Protein AF-A0A2E1WZ55-F1 (afdb_monomer)

Radius of gyration: 25.54 Å; Cα contacts (8 Å, |Δi|>4): 99; chains: 1; bounding box: 58×78×46 Å

Secondary structure (DSSP, 8-state):
-HHHHHHHHHHHHHHHHHHHHHT-----TT-SSSSS--SHHHHHHHHHHHHHT---GGG-SS-SS--SHHHHHHHHHHHH-TT---SS-------S-TT-----S------EEETTEEE---TTTHHHHHHHHHHTT-

Solvent-accessible surface area (backbone atoms only — not comparable to full-atom values): 8901 Å² total; per-residue (Å²): 112,71,68,58,56,53,51,52,52,50,51,51,50,50,52,54,53,48,51,56,67,74,60,64,68,80,81,46,80,39,26,62,79,73,79,83,59,66,50,73,66,26,52,56,49,47,54,49,26,56,76,68,74,53,89,54,84,30,47,39,65,81,69,79,87,64,69,45,72,67,25,52,53,51,48,51,47,55,56,74,54,74,85,70,79,68,98,63,75,88,75,78,78,94,73,90,71,99,84,77,88,68,84,75,93,62,75,52,90,47,88,44,87,51,101,90,45,78,50,85,44,33,84,84,48,46,67,62,52,55,53,51,59,58,61,76,73,111

Foldseek 3Di:
DVVVVVVVVVVVVVVVVVCVVVVPDVLAQQPQVSPNDREVVSLVVLVVCQVVVHDDPSQPNVPPPDSDVVSSVVSVCCHVVVDDPDPDDFDDDPDDDPDDDTDDPFFDADQDDDPVGTDTDGPVCVVVVVVVSVVVPD

Mean predicted aligned error: 18.12 Å

Sequence (138 aa):
MFLYFKMKKYLFIIILLMANIFGQQNRAIGDINDDGEVNVIDVVLLVSNILDDTVNENADINQDDFINVLDVVLLVDMILNQENIPEIGLFVSQQYEEDELTFFYDIEYSQRPNPYGVQYSSSRTQQEEMLQDTIFLH

pLDDT: mean 70.85, std 21.15, range [33.59, 97.75]

Structure (mmCIF, N/CA/C/O backbone):
data_AF-A0A2E1WZ55-F1
#
_entry.id   AF-A0A2E1WZ55-F1
#
loop_
_atom_site.group_PDB
_atom_site.id
_atom_site.type_symbol
_atom_site.label_atom_id
_atom_site.label_alt_id
_atom_site.label_comp_id
_atom_site.label_asym_id
_atom_site.label_entity_id
_atom_site.label_seq_id
_atom_site.pdbx_PDB_ins_code
_atom_site.Cartn_x
_atom_site.Cartn_y
_atom_site.Cartn_z
_atom_site.occupancy
_atom_site.B_iso_or_equiv
_atom_site.auth_seq_id
_atom_site.auth_comp_id
_atom_site.auth_asym_id
_atom_site.auth_atom_id
_atom_site.pdbx_PDB_model_num
ATOM 1 N N . MET A 1 1 ? 30.123 40.903 12.463 1.00 72.19 1 MET A N 1
ATOM 2 C CA . MET A 1 1 ? 30.052 40.073 11.237 1.00 72.19 1 MET A CA 1
ATOM 3 C C . MET A 1 1 ? 30.172 38.575 11.532 1.00 72.19 1 MET A C 1
ATOM 5 O O . MET A 1 1 ? 29.240 37.848 11.229 1.00 72.19 1 MET A O 1
ATOM 9 N N . PHE A 1 2 ? 31.241 38.104 12.185 1.00 75.12 2 PHE A N 1
ATOM 10 C CA . PHE A 1 2 ? 31.477 36.672 12.459 1.00 75.12 2 PHE A CA 1
ATOM 11 C C . PHE A 1 2 ? 30.369 35.973 13.283 1.00 75.12 2 PHE A C 1
ATOM 13 O O . PHE A 1 2 ? 29.922 34.882 12.935 1.00 75.12 2 PHE A O 1
ATOM 20 N N . LEU A 1 3 ? 29.857 36.631 14.330 1.00 72.69 3 LEU A N 1
ATOM 21 C CA . LEU A 1 3 ? 28.787 36.090 15.183 1.00 72.69 3 LEU A CA 1
ATOM 22 C C . LEU A 1 3 ? 27.457 35.896 14.426 1.00 72.69 3 LEU A C 1
ATOM 24 O O . LEU A 1 3 ? 26.763 34.905 14.629 1.00 72.69 3 LEU A O 1
ATOM 28 N N . TYR A 1 4 ? 27.145 36.805 13.498 1.00 79.81 4 TYR A N 1
ATOM 29 C CA . TYR A 1 4 ? 25.937 36.755 12.669 1.00 79.81 4 TYR A CA 1
ATOM 30 C C . TYR A 1 4 ? 25.936 35.544 11.725 1.00 79.81 4 TYR A C 1
ATOM 32 O O . TYR A 1 4 ? 24.930 34.847 11.611 1.00 79.81 4 TYR A O 1
ATOM 40 N N . PHE A 1 5 ? 27.081 35.235 11.108 1.00 82.06 5 PHE A N 1
ATOM 41 C CA . PHE A 1 5 ? 27.233 34.029 10.288 1.00 82.06 5 PHE A CA 1
ATOM 42 C C . PHE A 1 5 ? 27.076 32.749 11.111 1.00 82.06 5 PHE A C 1
ATOM 44 O O . PHE A 1 5 ? 26.422 31.806 10.667 1.00 82.06 5 PHE A O 1
ATOM 51 N N . LYS A 1 6 ? 27.618 32.731 12.335 1.00 81.56 6 LYS A N 1
ATOM 52 C CA . LYS A 1 6 ? 27.489 31.590 13.246 1.00 81.56 6 LYS A CA 1
ATOM 53 C C . LYS A 1 6 ? 26.024 31.356 13.643 1.00 81.56 6 LYS A C 1
ATOM 55 O O . LYS A 1 6 ? 25.551 30.228 13.563 1.00 81.56 6 LYS A O 1
ATOM 60 N N . MET A 1 7 ? 25.288 32.416 13.986 1.00 83.81 7 MET A N 1
ATOM 61 C CA . MET A 1 7 ? 23.858 32.330 14.311 1.00 83.81 7 MET A CA 1
ATOM 62 C C . MET A 1 7 ? 22.994 31.900 13.122 1.00 83.81 7 MET A C 1
ATOM 64 O O . MET A 1 7 ? 22.132 31.044 13.290 1.00 83.81 7 MET A O 1
ATOM 68 N N . LYS A 1 8 ? 23.254 32.414 11.912 1.00 85.50 8 LYS A N 1
ATOM 69 C CA . LYS A 1 8 ? 22.557 31.963 10.696 1.00 85.50 8 LYS A CA 1
ATOM 70 C C . LYS A 1 8 ? 22.781 30.480 10.404 1.00 85.50 8 LYS A C 1
ATOM 72 O O . LYS A 1 8 ? 21.841 29.794 10.019 1.00 85.50 8 LYS A O 1
ATOM 77 N N . LYS A 1 9 ? 24.000 29.977 10.628 1.00 86.31 9 LYS A N 1
ATOM 78 C CA . LYS A 1 9 ? 24.315 28.550 10.487 1.00 86.31 9 LYS A CA 1
ATOM 79 C C . LYS A 1 9 ? 23.522 27.695 11.480 1.00 86.31 9 LYS A C 1
ATOM 81 O O . LYS A 1 9 ? 22.962 26.685 11.074 1.00 86.31 9 LYS A O 1
ATOM 86 N N . TYR A 1 10 ? 23.441 28.098 12.750 1.00 91.31 10 TYR A N 1
ATOM 87 C CA . TYR A 1 10 ? 22.630 27.374 13.737 1.00 91.31 10 TYR A CA 1
ATOM 88 C C . TYR A 1 10 ? 21.137 27.427 13.413 1.00 91.31 10 TYR A C 1
ATOM 90 O O . TYR A 1 10 ? 20.474 26.403 13.509 1.00 91.31 10 TYR A O 1
ATOM 98 N N . LEU A 1 11 ? 20.626 28.577 12.967 1.00 90.62 11 LEU A 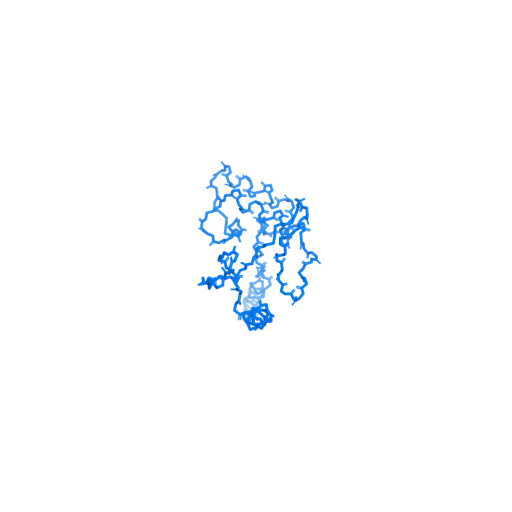N 1
ATOM 99 C CA . LEU A 1 11 ? 19.232 28.715 12.543 1.00 90.62 11 LEU A CA 1
ATOM 100 C C . LEU A 1 11 ? 18.905 27.775 11.373 1.00 90.62 11 LEU A C 1
ATOM 102 O O . LEU A 1 11 ? 17.895 27.086 11.408 1.00 90.62 11 LEU A O 1
ATOM 106 N N . PHE A 1 12 ? 19.784 27.701 10.372 1.00 91.38 12 PHE A N 1
ATOM 107 C CA . PHE A 1 12 ? 19.628 26.791 9.237 1.00 91.38 12 PHE A CA 1
ATOM 108 C C . PHE A 1 12 ? 19.643 25.315 9.664 1.00 91.38 12 PHE A C 1
ATOM 110 O O . PHE A 1 12 ? 18.805 24.538 9.217 1.00 91.38 12 PHE A O 1
ATOM 117 N N . ILE A 1 13 ? 20.549 24.938 10.575 1.00 88.62 13 ILE A N 1
ATOM 118 C CA . ILE A 1 13 ? 20.607 23.576 11.128 1.00 88.62 13 ILE A CA 1
ATOM 119 C C . ILE A 1 13 ? 19.329 23.247 11.907 1.00 88.62 13 ILE A C 1
ATOM 121 O O . ILE A 1 13 ? 18.800 22.157 11.741 1.00 88.62 13 ILE A O 1
ATOM 125 N N . ILE A 1 14 ? 18.812 24.177 12.717 1.00 89.50 14 ILE A N 1
ATOM 126 C CA . ILE A 1 14 ? 17.559 23.989 13.465 1.00 89.50 14 ILE A CA 1
ATOM 127 C C . ILE A 1 14 ? 16.376 23.823 12.508 1.00 89.50 14 ILE A C 1
ATOM 129 O O . ILE A 1 14 ? 15.570 22.927 12.718 1.00 89.50 14 ILE A O 1
ATOM 133 N N . ILE A 1 15 ? 16.288 24.626 11.442 1.00 89.06 15 ILE A N 1
ATOM 134 C CA . ILE A 1 15 ? 15.237 24.492 10.420 1.00 89.06 15 ILE A CA 1
ATOM 135 C C . ILE A 1 15 ? 15.305 23.116 9.748 1.00 89.06 15 ILE A C 1
ATOM 137 O O . ILE A 1 15 ? 14.274 22.465 9.612 1.00 89.06 15 ILE A O 1
ATOM 141 N N . LEU A 1 16 ? 16.502 22.642 9.384 1.00 84.19 16 LEU A N 1
ATOM 142 C CA . LEU A 1 16 ? 16.681 21.296 8.832 1.00 84.19 16 LEU A CA 1
ATOM 143 C C . LEU A 1 16 ? 16.278 20.204 9.831 1.00 84.19 16 LEU A C 1
ATOM 145 O O . LEU A 1 16 ? 15.610 19.251 9.449 1.00 84.19 16 LEU A O 1
ATOM 149 N N . LEU A 1 17 ? 16.649 20.342 11.105 1.00 83.44 17 LEU A N 1
ATOM 150 C CA . LEU A 1 17 ? 16.294 19.384 12.157 1.00 83.44 17 LEU A CA 1
ATOM 151 C C . LEU A 1 17 ? 14.780 19.332 12.384 1.00 83.44 17 LEU A C 1
ATOM 153 O O . LEU A 1 17 ? 14.211 18.250 12.450 1.00 83.44 17 LEU A O 1
ATOM 157 N N . MET A 1 18 ? 14.125 20.493 12.438 1.00 81.62 18 MET A N 1
ATOM 158 C CA . MET A 1 18 ? 12.670 20.593 12.545 1.00 81.62 18 MET A CA 1
ATOM 159 C C . MET A 1 18 ? 11.987 19.974 11.323 1.00 81.62 18 MET A C 1
ATOM 161 O O . MET A 1 18 ? 11.100 19.150 11.492 1.00 81.62 18 MET A O 1
ATOM 165 N N . ALA A 1 19 ? 12.431 20.292 10.103 1.00 78.31 19 ALA A N 1
ATOM 166 C CA . ALA A 1 19 ? 11.867 19.721 8.880 1.00 78.31 19 ALA A CA 1
ATOM 167 C C . ALA A 1 19 ? 11.968 18.185 8.833 1.00 78.31 19 ALA A C 1
ATOM 169 O O . ALA A 1 19 ? 11.045 17.539 8.358 1.00 78.31 19 ALA A O 1
ATOM 170 N N . ASN A 1 20 ? 13.045 17.596 9.367 1.00 73.50 20 ASN A N 1
ATOM 171 C CA . ASN A 1 20 ? 13.167 16.138 9.477 1.00 73.50 20 ASN A CA 1
ATOM 172 C C . ASN A 1 20 ? 12.199 15.543 10.513 1.00 73.50 20 ASN A C 1
ATOM 174 O O . ASN A 1 20 ? 11.643 14.479 10.274 1.00 73.50 20 ASN A O 1
ATOM 178 N N . ILE A 1 21 ? 11.975 16.224 11.642 1.00 73.94 21 ILE A N 1
ATOM 179 C CA . ILE A 1 21 ? 11.043 15.761 12.686 1.00 73.94 21 ILE A CA 1
ATOM 180 C C . ILE A 1 21 ? 9.588 15.859 12.205 1.00 73.94 21 ILE A C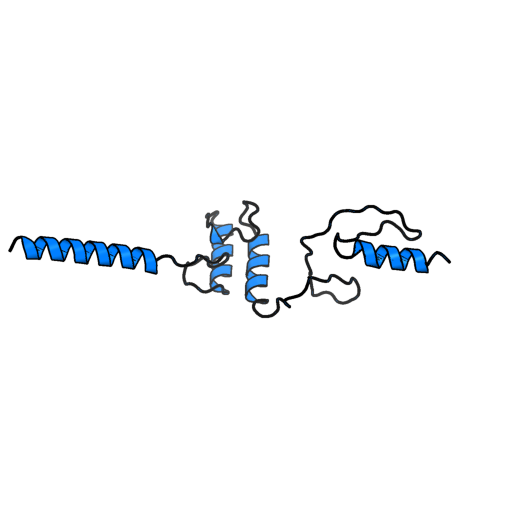 1
ATOM 182 O O . ILE A 1 21 ? 8.804 14.955 12.460 1.00 73.94 21 ILE A O 1
ATOM 186 N N . PHE A 1 22 ? 9.233 16.929 11.488 1.00 67.81 22 PHE A N 1
ATOM 187 C CA . PHE A 1 22 ? 7.891 17.105 10.918 1.00 67.81 22 PHE A CA 1
ATOM 188 C C . PHE A 1 22 ? 7.667 16.315 9.619 1.00 67.81 22 PHE A C 1
ATOM 190 O O . PHE A 1 22 ? 6.526 16.164 9.202 1.00 67.81 22 PHE A O 1
ATOM 197 N N . GLY A 1 23 ? 8.734 15.844 8.967 1.00 58.91 23 GLY A N 1
ATOM 198 C CA . GLY A 1 23 ? 8.677 15.099 7.707 1.00 58.91 23 GLY A CA 1
ATOM 199 C C . GLY A 1 23 ? 8.565 13.583 7.866 1.00 58.91 23 GLY A C 1
ATOM 200 O O . GLY A 1 23 ? 8.478 12.891 6.855 1.00 58.91 23 GLY A O 1
ATOM 201 N N . GLN A 1 24 ? 8.573 13.053 9.095 1.00 57.41 24 GLN A N 1
ATOM 202 C CA . GLN A 1 24 ? 8.200 11.658 9.324 1.00 57.41 24 GLN A CA 1
ATOM 203 C C . GLN A 1 24 ? 6.684 11.525 9.201 1.00 57.41 24 GLN A C 1
ATOM 205 O O . GLN A 1 24 ? 5.960 11.551 10.194 1.00 57.41 24 GLN A O 1
ATOM 210 N N . GLN A 1 25 ? 6.217 11.418 7.959 1.00 55.44 25 GLN A N 1
ATOM 211 C CA . GLN A 1 25 ? 4.901 10.865 7.690 1.00 55.44 25 GLN A CA 1
ATOM 212 C C . GLN A 1 25 ? 4.902 9.440 8.240 1.00 55.44 25 GLN A C 1
ATOM 214 O O . GLN A 1 25 ? 5.806 8.652 7.950 1.00 55.44 25 GLN A O 1
ATOM 219 N N . ASN A 1 26 ? 3.932 9.137 9.094 1.00 56.44 26 ASN A N 1
ATOM 220 C CA . ASN A 1 26 ? 3.654 7.767 9.490 1.00 56.44 26 ASN A CA 1
ATOM 221 C C . ASN A 1 26 ? 3.157 7.077 8.215 1.00 56.44 26 ASN A C 1
ATOM 223 O O . ASN A 1 26 ? 1.994 7.250 7.863 1.00 56.44 26 ASN A O 1
ATOM 227 N N . ARG A 1 27 ? 4.047 6.399 7.481 1.00 63.94 27 ARG A N 1
ATOM 228 C CA . ARG A 1 27 ? 3.657 5.616 6.306 1.00 63.94 27 ARG A CA 1
ATOM 229 C C . ARG A 1 27 ? 2.663 4.565 6.769 1.00 63.94 27 ARG A C 1
ATOM 231 O O . ARG A 1 27 ? 3.028 3.660 7.522 1.00 63.94 27 ARG A O 1
ATOM 238 N N . ALA A 1 28 ? 1.402 4.754 6.407 1.00 79.38 28 ALA A N 1
ATOM 239 C CA . ALA A 1 28 ? 0.368 3.783 6.690 1.00 79.38 28 ALA A CA 1
ATOM 240 C C . ALA A 1 28 ? 0.499 2.647 5.672 1.00 79.38 28 ALA A C 1
ATOM 242 O O . ALA A 1 28 ? 0.675 2.890 4.480 1.00 79.38 28 ALA A O 1
ATOM 243 N N . ILE A 1 29 ? 0.420 1.401 6.139 1.00 86.44 29 ILE A N 1
ATOM 244 C CA . ILE A 1 29 ? 0.270 0.253 5.238 1.00 86.44 29 ILE A CA 1
ATOM 245 C C . ILE A 1 29 ? -0.972 0.511 4.373 1.00 86.44 29 ILE A C 1
ATOM 247 O O . ILE A 1 29 ? -2.023 0.870 4.906 1.00 86.44 29 ILE A O 1
ATOM 251 N N . GLY A 1 30 ? -0.837 0.373 3.053 1.00 90.25 30 GLY A N 1
ATOM 252 C CA . GLY A 1 30 ? -1.894 0.692 2.093 1.00 90.25 30 GLY A CA 1
ATOM 253 C C . GLY A 1 30 ? -1.922 2.129 1.555 1.00 90.25 30 GLY A C 1
ATOM 254 O O . GLY A 1 30 ? -2.647 2.350 0.594 1.00 90.25 30 GLY A O 1
ATOM 255 N N . ASP A 1 31 ? -1.136 3.074 2.090 1.00 94.62 31 ASP A N 1
ATOM 256 C CA . ASP A 1 31 ? -0.932 4.412 1.494 1.00 94.62 31 ASP A CA 1
ATOM 257 C C . ASP A 1 31 ? 0.171 4.313 0.429 1.00 94.62 31 ASP A C 1
ATOM 259 O O . ASP A 1 31 ? 1.371 4.392 0.708 1.00 94.62 31 ASP A O 1
ATOM 263 N N . ILE A 1 32 ? -0.224 4.009 -0.802 1.00 94.69 32 ILE A N 1
ATOM 264 C CA . ILE A 1 32 ? 0.693 3.623 -1.880 1.00 94.69 32 ILE A CA 1
ATOM 265 C C . ILE A 1 32 ? 1.255 4.856 -2.588 1.00 94.69 32 ILE A C 1
ATOM 267 O O . ILE A 1 32 ? 2.352 4.781 -3.155 1.00 94.69 32 ILE A O 1
ATOM 271 N N . ASN A 1 33 ? 0.540 5.984 -2.556 1.00 93.94 33 ASN A N 1
ATOM 272 C CA . ASN A 1 33 ? 0.995 7.250 -3.134 1.00 93.94 33 ASN A CA 1
ATOM 273 C C . ASN A 1 33 ? 1.649 8.216 -2.124 1.00 93.94 33 ASN A C 1
ATOM 275 O O . ASN A 1 33 ? 2.086 9.291 -2.550 1.00 93.94 33 ASN A O 1
ATOM 279 N N . ASP A 1 34 ? 1.779 7.821 -0.851 1.00 91.25 34 ASP A N 1
ATOM 280 C CA . ASP A 1 34 ? 2.315 8.626 0.256 1.00 91.25 34 ASP A CA 1
ATOM 281 C C . ASP A 1 34 ? 1.566 9.978 0.417 1.00 91.25 34 ASP A C 1
ATOM 283 O O . ASP A 1 34 ? 2.179 11.000 0.764 1.00 91.25 34 ASP A O 1
ATOM 287 N N . ASP A 1 35 ? 0.258 10.030 0.124 1.00 90.75 35 ASP A N 1
ATOM 288 C CA . ASP A 1 35 ? -0.559 11.247 0.267 1.00 90.75 35 ASP A CA 1
ATOM 289 C C . ASP A 1 35 ? -1.200 11.403 1.658 1.00 90.75 35 ASP A C 1
ATOM 291 O O . ASP A 1 35 ? -1.686 12.491 2.000 1.00 90.75 35 ASP A O 1
ATOM 295 N N . GLY A 1 36 ? -1.081 10.373 2.499 1.00 88.25 36 GLY A N 1
ATOM 296 C CA . GLY A 1 36 ? -1.586 10.333 3.866 1.00 88.25 36 GLY A CA 1
ATOM 297 C C . GLY A 1 36 ? -3.023 9.827 3.992 1.00 88.25 36 GLY A C 1
ATOM 298 O O . GLY A 1 36 ? -3.536 9.777 5.115 1.00 88.25 36 GLY A O 1
ATOM 299 N N . GLU A 1 37 ? -3.679 9.458 2.893 1.00 88.94 37 GLU A N 1
ATOM 300 C CA . GLU A 1 37 ? -4.988 8.816 2.872 1.00 88.94 37 GLU A CA 1
ATOM 301 C C . GLU A 1 37 ? -4.872 7.391 2.311 1.00 88.94 37 GLU A C 1
ATOM 303 O O . GLU A 1 37 ? -4.066 7.117 1.437 1.00 88.94 37 GLU A O 1
ATOM 308 N N . VAL A 1 38 ? -5.700 6.469 2.810 1.00 91.62 38 VAL A N 1
ATOM 309 C CA . VAL A 1 38 ? -5.846 5.128 2.222 1.00 91.62 38 VAL A CA 1
ATOM 310 C C . VAL A 1 38 ? -7.213 5.069 1.558 1.00 91.62 38 VAL A C 1
ATOM 312 O O . VAL A 1 38 ? -8.243 5.020 2.241 1.00 91.62 38 VAL A O 1
ATOM 315 N N . ASN A 1 39 ? -7.241 5.142 0.229 1.00 94.19 39 ASN A N 1
ATOM 316 C CA . ASN A 1 39 ? -8.465 5.228 -0.559 1.00 94.19 39 ASN A CA 1
ATOM 317 C C . ASN A 1 39 ? -8.360 4.467 -1.899 1.00 94.19 39 ASN A C 1
ATOM 319 O O . ASN A 1 39 ? -7.430 3.715 -2.178 1.00 94.19 39 ASN A O 1
ATOM 323 N N . VAL A 1 40 ? -9.376 4.609 -2.756 1.00 96.81 40 VAL A N 1
ATOM 324 C CA . VAL A 1 40 ? -9.452 3.870 -4.030 1.00 96.81 40 VAL A CA 1
ATOM 325 C C . VAL A 1 40 ? -8.304 4.193 -5.002 1.00 96.81 40 VAL A C 1
ATOM 327 O O . VAL A 1 40 ? -8.031 3.405 -5.907 1.00 96.81 40 VAL A O 1
ATOM 330 N N . ILE A 1 41 ? -7.620 5.328 -4.842 1.00 97.12 41 ILE A N 1
ATOM 331 C CA . ILE A 1 41 ? -6.446 5.687 -5.646 1.00 97.12 41 ILE A CA 1
ATOM 332 C C . ILE A 1 41 ? -5.298 4.716 -5.355 1.00 97.12 41 ILE A C 1
ATOM 334 O O . ILE A 1 41 ? -4.654 4.256 -6.301 1.00 97.12 41 ILE A O 1
ATOM 338 N N . ASP A 1 42 ? -5.101 4.326 -4.095 1.00 96.69 42 ASP A N 1
ATOM 339 C CA . ASP A 1 42 ? -4.094 3.338 -3.707 1.00 96.69 42 ASP A CA 1
ATOM 340 C C . ASP A 1 42 ? -4.372 1.980 -4.344 1.00 96.69 42 ASP A C 1
ATOM 342 O O . ASP A 1 42 ? -3.464 1.348 -4.872 1.00 96.69 42 ASP A O 1
ATOM 346 N N . VAL A 1 43 ? -5.642 1.569 -4.420 1.00 97.25 43 VAL A N 1
ATOM 347 C CA . VAL A 1 43 ? -6.048 0.327 -5.104 1.00 97.25 43 VAL A CA 1
ATOM 348 C C . VAL A 1 43 ? -5.659 0.352 -6.581 1.00 97.25 43 VAL A C 1
ATOM 350 O O . VAL A 1 43 ? -5.127 -0.628 -7.107 1.00 97.25 43 VAL A O 1
ATOM 353 N N . VAL A 1 44 ? -5.903 1.470 -7.270 1.00 97.75 44 VAL A N 1
ATOM 354 C CA . VAL A 1 44 ? -5.530 1.617 -8.686 1.00 97.75 44 VAL A CA 1
ATOM 355 C C . VAL A 1 44 ? -4.013 1.524 -8.858 1.00 97.75 44 VAL A C 1
ATOM 357 O O . VAL A 1 44 ? -3.542 0.871 -9.792 1.00 97.75 44 VAL A O 1
ATOM 360 N N . LEU A 1 45 ? -3.247 2.136 -7.954 1.00 97.06 45 LEU A N 1
ATOM 361 C CA . LEU A 1 45 ? -1.788 2.074 -7.977 1.00 97.06 45 LEU A CA 1
ATOM 362 C C . LEU A 1 45 ? -1.261 0.681 -7.646 1.00 97.06 45 LEU A C 1
ATOM 364 O O . LEU A 1 45 ? -0.346 0.220 -8.319 1.00 97.06 45 LEU A O 1
ATOM 368 N N . LEU A 1 46 ? -1.866 -0.019 -6.690 1.00 96.94 46 LEU A N 1
ATOM 369 C CA . LEU A 1 46 ? -1.520 -1.396 -6.355 1.00 96.94 46 LEU A CA 1
ATOM 370 C C . LEU A 1 46 ? -1.679 -2.320 -7.560 1.00 96.94 46 LEU A C 1
ATOM 372 O O . LEU A 1 46 ? -0.774 -3.082 -7.890 1.00 96.94 46 LEU A O 1
ATOM 376 N N . VAL A 1 47 ? -2.805 -2.209 -8.270 1.00 97.50 47 VAL A N 1
ATOM 377 C CA . VAL A 1 47 ? -3.039 -2.979 -9.497 1.00 97.50 47 VAL A CA 1
ATOM 378 C C . VAL A 1 47 ? -2.012 -2.616 -10.571 1.00 97.50 47 VAL A C 1
ATOM 380 O O . VAL A 1 47 ? -1.507 -3.514 -11.240 1.00 97.50 47 VAL A O 1
ATOM 383 N N . SER A 1 48 ? -1.657 -1.335 -10.721 1.00 97.38 48 SER A N 1
ATOM 384 C CA . SER A 1 48 ? -0.577 -0.931 -11.634 1.00 97.38 48 SER A CA 1
ATOM 385 C C . SER A 1 48 ? 0.754 -1.569 -11.242 1.00 97.38 48 SER A C 1
ATOM 387 O O . SER A 1 48 ? 1.452 -2.082 -12.108 1.00 97.38 48 SER A O 1
ATOM 389 N N . ASN A 1 49 ? 1.079 -1.594 -9.948 1.00 95.12 49 ASN A N 1
ATOM 390 C CA . ASN A 1 49 ? 2.325 -2.169 -9.456 1.00 95.12 49 ASN A CA 1
ATOM 391 C C . ASN A 1 49 ? 2.416 -3.669 -9.745 1.00 95.12 49 ASN A C 1
ATOM 393 O O . ASN A 1 49 ? 3.458 -4.143 -10.186 1.00 95.12 49 ASN A O 1
ATOM 397 N N . ILE A 1 50 ? 1.307 -4.396 -9.580 1.00 95.38 50 ILE A N 1
ATOM 398 C CA . ILE A 1 50 ? 1.209 -5.820 -9.927 1.00 95.38 50 ILE A CA 1
ATOM 399 C C . ILE A 1 50 ? 1.393 -6.040 -11.435 1.00 95.38 50 ILE A C 1
ATOM 401 O O . ILE A 1 50 ? 2.015 -7.014 -11.845 1.00 95.38 50 ILE A O 1
ATOM 405 N N . LEU A 1 51 ? 0.840 -5.164 -12.279 1.00 96.94 51 LEU A N 1
ATOM 406 C CA . LEU A 1 51 ? 0.957 -5.290 -13.737 1.00 96.94 51 LEU A CA 1
ATOM 407 C C . LEU A 1 51 ? 2.360 -4.946 -14.256 1.00 96.94 51 LEU A C 1
ATOM 409 O O . LEU A 1 51 ? 2.788 -5.518 -15.259 1.00 96.94 51 LEU A O 1
ATOM 413 N N . ASP A 1 52 ? 3.047 -4.021 -13.587 1.00 96.00 52 ASP A N 1
ATOM 414 C CA . ASP A 1 52 ? 4.367 -3.520 -13.972 1.00 96.00 52 ASP A CA 1
ATOM 415 C C . ASP A 1 52 ? 5.528 -4.199 -13.207 1.00 96.00 52 ASP A C 1
ATOM 417 O O . ASP A 1 52 ? 6.687 -3.831 -13.415 1.00 96.00 52 ASP A O 1
ATOM 421 N N . ASP A 1 53 ? 5.238 -5.177 -12.335 1.00 91.88 53 ASP A N 1
ATOM 422 C CA . ASP A 1 53 ? 6.186 -5.827 -11.410 1.00 91.88 53 ASP A CA 1
ATOM 423 C C . ASP A 1 53 ? 7.013 -4.812 -10.584 1.00 91.88 53 ASP A C 1
ATOM 425 O O . ASP A 1 53 ? 8.222 -4.969 -10.368 1.00 91.88 53 ASP A O 1
ATOM 429 N N . THR A 1 54 ? 6.380 -3.724 -10.133 1.00 90.69 54 THR A N 1
ATOM 430 C CA . THR A 1 54 ? 7.044 -2.703 -9.312 1.00 90.69 54 THR A CA 1
ATOM 431 C C . THR A 1 54 ? 6.917 -3.023 -7.828 1.00 90.69 54 THR A C 1
ATOM 433 O O . THR A 1 54 ? 5.883 -3.460 -7.328 1.00 90.69 54 THR A O 1
ATOM 436 N N . VAL A 1 55 ? 8.002 -2.778 -7.094 1.00 85.69 55 VAL A N 1
ATOM 437 C CA . VAL A 1 55 ? 8.046 -3.001 -5.648 1.00 85.69 55 VAL A CA 1
ATOM 438 C C . VAL A 1 55 ? 7.641 -1.723 -4.925 1.00 85.69 55 VAL A C 1
ATOM 440 O O . VAL A 1 55 ? 8.217 -0.660 -5.169 1.00 85.69 55 VAL A O 1
ATOM 443 N N . ASN A 1 56 ? 6.696 -1.842 -3.996 1.00 85.44 56 ASN A N 1
ATOM 444 C CA . ASN A 1 56 ? 6.352 -0.808 -3.029 1.00 85.44 56 ASN A CA 1
ATOM 445 C C . ASN A 1 56 ? 6.165 -1.476 -1.658 1.00 85.44 56 ASN A C 1
ATOM 447 O O . ASN A 1 56 ? 5.412 -2.432 -1.533 1.00 85.44 56 ASN A O 1
ATOM 451 N N . GLU A 1 57 ? 6.870 -0.993 -0.637 1.00 83.50 57 GLU A N 1
ATOM 452 C CA . GLU A 1 57 ? 6.798 -1.555 0.720 1.00 83.50 57 GLU A CA 1
ATOM 453 C C . GLU A 1 57 ? 5.408 -1.408 1.355 1.00 83.50 57 GLU A C 1
ATOM 455 O O . GLU A 1 57 ? 4.999 -2.262 2.131 1.00 83.50 57 GLU A O 1
ATOM 460 N N . ASN A 1 58 ? 4.652 -0.373 0.977 1.00 89.19 58 ASN A N 1
ATOM 461 C CA . ASN A 1 58 ? 3.294 -0.147 1.470 1.00 89.19 58 ASN A CA 1
ATOM 462 C C . ASN A 1 58 ? 2.250 -0.996 0.721 1.00 89.19 58 ASN A C 1
ATOM 464 O O . ASN A 1 58 ? 1.080 -0.966 1.096 1.00 89.19 58 ASN A O 1
ATOM 468 N N . ALA A 1 59 ? 2.653 -1.701 -0.345 1.00 92.81 59 ALA A N 1
ATOM 469 C CA . ALA A 1 59 ? 1.783 -2.523 -1.185 1.00 92.81 59 ALA A CA 1
ATOM 470 C C . ALA A 1 59 ? 1.697 -3.994 -0.741 1.00 92.81 59 ALA A C 1
ATOM 472 O O . ALA A 1 59 ? 0.787 -4.681 -1.191 1.00 92.81 59 ALA A O 1
ATOM 473 N N . ASP A 1 60 ? 2.618 -4.462 0.106 1.00 92.69 60 ASP A N 1
ATOM 474 C CA . ASP A 1 60 ? 2.575 -5.791 0.731 1.00 92.69 60 ASP A CA 1
ATOM 475 C C . ASP A 1 60 ? 1.760 -5.704 2.030 1.00 92.69 60 ASP A C 1
ATOM 477 O O . ASP A 1 60 ? 2.263 -5.368 3.106 1.00 92.69 60 ASP A O 1
ATOM 481 N N . ILE A 1 61 ? 0.453 -5.903 1.897 1.00 89.88 61 ILE A N 1
ATOM 482 C CA . ILE A 1 61 ? -0.523 -5.646 2.953 1.00 89.88 61 ILE A CA 1
ATOM 483 C C . ILE A 1 61 ? -0.549 -6.794 3.963 1.00 89.88 61 ILE A C 1
ATOM 485 O O . ILE A 1 61 ? -0.719 -6.552 5.161 1.00 89.88 61 ILE A O 1
ATOM 489 N N . ASN A 1 62 ? -0.387 -8.038 3.504 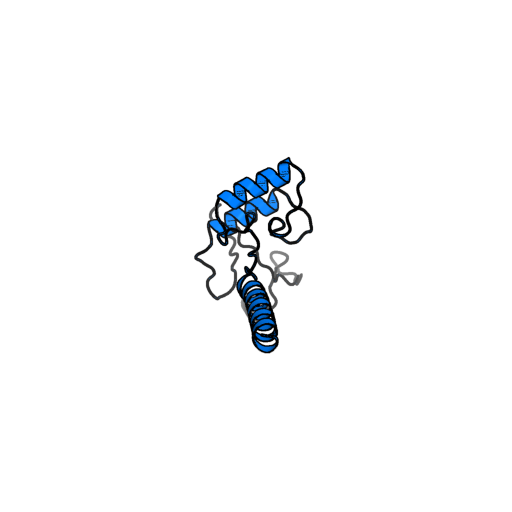1.00 89.88 62 ASN A N 1
ATOM 490 C CA . ASN A 1 62 ? -0.341 -9.211 4.381 1.00 89.88 62 ASN A CA 1
ATOM 491 C C . ASN A 1 62 ? 1.073 -9.571 4.866 1.00 89.88 62 ASN A C 1
ATOM 493 O O . ASN A 1 62 ? 1.193 -10.481 5.690 1.00 89.88 62 ASN A O 1
ATOM 497 N N . GLN A 1 63 ? 2.102 -8.846 4.417 1.00 90.75 63 GLN A N 1
ATOM 498 C CA . GLN A 1 63 ? 3.501 -9.011 4.816 1.00 90.75 63 GLN A CA 1
ATOM 499 C C . GLN A 1 63 ? 4.038 -10.415 4.521 1.00 90.75 63 GLN A C 1
ATOM 501 O O . GLN A 1 63 ? 4.780 -10.986 5.328 1.00 90.75 63 GLN A O 1
ATOM 506 N N . ASP A 1 64 ? 3.621 -10.998 3.396 1.00 87.94 64 ASP A N 1
ATOM 507 C CA . ASP A 1 64 ? 4.075 -12.319 2.956 1.00 87.94 64 ASP A CA 1
ATOM 508 C C . ASP A 1 64 ? 5.245 -12.267 1.957 1.00 87.94 64 ASP A C 1
ATOM 510 O O . ASP A 1 64 ? 5.663 -13.312 1.450 1.00 87.94 64 ASP A O 1
ATOM 514 N N . ASP A 1 65 ? 5.808 -11.071 1.744 1.00 91.31 65 ASP A N 1
ATOM 515 C CA . ASP A 1 65 ? 6.856 -10.735 0.778 1.00 91.31 65 ASP A CA 1
ATOM 516 C C . ASP A 1 65 ? 6.403 -10.800 -0.702 1.00 91.31 65 ASP A C 1
ATOM 518 O O . ASP A 1 65 ? 7.235 -10.631 -1.605 1.00 91.31 65 ASP A O 1
ATOM 522 N N . PHE A 1 66 ? 5.112 -11.017 -0.995 1.00 88.00 66 PHE A N 1
ATOM 523 C CA . PHE A 1 66 ? 4.578 -11.101 -2.358 1.00 88.00 66 PHE A CA 1
ATOM 524 C C . PHE A 1 66 ? 3.457 -10.097 -2.632 1.00 88.00 66 PHE A C 1
ATOM 526 O O . PHE A 1 66 ? 2.301 -10.350 -2.330 1.00 88.00 66 PHE A O 1
ATOM 533 N N . ILE A 1 67 ? 3.754 -9.065 -3.423 1.00 93.50 67 ILE A N 1
ATOM 534 C CA . ILE A 1 67 ? 2.732 -8.138 -3.933 1.00 93.50 67 ILE A CA 1
ATOM 535 C C . ILE A 1 67 ? 1.884 -8.838 -5.004 1.00 93.50 67 ILE A C 1
ATOM 537 O O . ILE A 1 67 ? 2.346 -9.100 -6.118 1.00 93.50 67 ILE A O 1
ATOM 541 N N . ASN A 1 68 ? 0.636 -9.160 -4.675 1.00 93.62 68 ASN A N 1
ATOM 542 C CA . ASN A 1 68 ? -0.280 -9.868 -5.556 1.00 93.62 68 ASN A CA 1
ATOM 543 C C . ASN A 1 68 ? -1.753 -9.469 -5.332 1.00 93.62 68 ASN A C 1
ATOM 545 O O . ASN A 1 68 ? -2.087 -8.499 -4.660 1.00 93.62 68 ASN A O 1
ATOM 549 N N . VAL A 1 69 ? -2.680 -10.192 -5.966 1.00 94.75 69 VAL A N 1
ATOM 550 C CA . VAL A 1 69 ? -4.117 -9.878 -5.886 1.00 94.75 69 VAL A CA 1
ATOM 551 C C . VAL A 1 69 ? -4.680 -9.987 -4.462 1.00 94.75 69 VAL A C 1
ATOM 553 O O . VAL A 1 69 ? -5.695 -9.361 -4.164 1.00 94.75 69 VAL A O 1
ATOM 556 N N . LEU A 1 70 ? -4.037 -10.749 -3.575 1.00 87.00 70 LEU A N 1
ATOM 557 C CA . LEU A 1 70 ? -4.428 -10.849 -2.174 1.00 87.00 70 LEU A CA 1
ATOM 558 C C . LEU A 1 70 ? -4.277 -9.503 -1.452 1.00 87.00 70 LEU A C 1
ATOM 560 O O . LEU A 1 70 ? -5.192 -9.108 -0.731 1.00 87.00 70 LEU A O 1
ATOM 564 N N . ASP A 1 71 ? -3.211 -8.752 -1.730 1.00 94.00 71 ASP A N 1
ATOM 565 C CA . ASP A 1 71 ? -3.010 -7.400 -1.197 1.00 94.00 71 ASP A CA 1
ATOM 566 C C . ASP A 1 71 ? -4.103 -6.436 -1.645 1.00 94.00 71 ASP A C 1
ATOM 568 O O . ASP A 1 71 ? -4.580 -5.619 -0.862 1.00 94.00 71 ASP A O 1
ATOM 572 N N . VAL A 1 72 ? -4.564 -6.566 -2.894 1.00 94.00 72 VAL A N 1
ATOM 573 C CA . VAL A 1 72 ? -5.669 -5.757 -3.434 1.00 94.00 72 VAL A CA 1
ATOM 574 C C . VAL A 1 72 ? -6.958 -6.019 -2.668 1.00 94.00 72 VAL A C 1
ATOM 576 O O . VAL A 1 72 ? -7.669 -5.075 -2.323 1.00 94.00 72 VAL A O 1
ATOM 579 N N . VAL A 1 73 ? -7.265 -7.288 -2.393 1.00 92.69 73 VAL A N 1
ATOM 580 C CA . VAL A 1 73 ? -8.460 -7.664 -1.625 1.00 92.69 73 VAL A CA 1
ATOM 581 C C . VAL A 1 73 ? -8.392 -7.076 -0.216 1.00 92.69 73 VAL A C 1
ATOM 583 O O . VAL A 1 73 ? -9.372 -6.490 0.237 1.00 92.69 73 VAL A O 1
ATOM 586 N N . LEU A 1 74 ? -7.236 -7.170 0.444 1.00 88.44 74 LEU A N 1
ATOM 587 C CA . LEU A 1 74 ? -7.040 -6.626 1.789 1.00 88.44 74 LEU A CA 1
ATOM 588 C C . LEU A 1 74 ? -7.081 -5.096 1.817 1.00 88.44 74 LEU A C 1
ATOM 590 O O . LEU A 1 74 ? -7.646 -4.518 2.738 1.00 88.44 74 LEU A O 1
ATOM 594 N N . LEU A 1 75 ? -6.539 -4.426 0.801 1.00 92.50 75 LEU A N 1
ATOM 595 C CA . LEU A 1 75 ? -6.613 -2.972 0.688 1.00 92.50 75 LEU A CA 1
ATOM 596 C C . LEU A 1 75 ? -8.055 -2.488 0.504 1.00 92.50 75 LEU A C 1
ATOM 598 O O . LEU A 1 75 ? -8.473 -1.527 1.146 1.00 92.50 75 LEU A O 1
ATOM 602 N N . VAL A 1 76 ? -8.841 -3.172 -0.330 1.00 93.00 76 VAL A N 1
ATOM 603 C CA . VAL A 1 76 ? -10.270 -2.872 -0.491 1.00 93.00 76 VAL A CA 1
ATOM 604 C C . VAL A 1 76 ? -11.029 -3.112 0.814 1.00 93.00 76 VAL A C 1
ATOM 606 O O . VAL A 1 76 ? -11.844 -2.274 1.194 1.00 93.00 76 VAL A O 1
ATOM 609 N N . ASP A 1 77 ? -10.737 -4.204 1.521 1.00 86.81 77 ASP A N 1
ATOM 610 C CA . ASP A 1 77 ? -11.314 -4.489 2.837 1.00 86.81 77 ASP A CA 1
ATOM 611 C C . ASP A 1 77 ? -11.010 -3.365 3.837 1.00 86.81 77 ASP A C 1
ATOM 613 O O . ASP A 1 77 ? -11.927 -2.807 4.438 1.00 86.81 77 ASP A O 1
ATOM 617 N N . MET A 1 78 ? -9.747 -2.935 3.916 1.00 86.56 78 MET A N 1
ATOM 618 C CA . MET A 1 78 ? -9.334 -1.813 4.760 1.00 86.56 78 MET A CA 1
ATOM 619 C C . MET A 1 78 ? -10.052 -0.511 4.416 1.00 86.56 78 MET A C 1
ATOM 621 O O . MET A 1 78 ? -10.316 0.263 5.325 1.00 86.56 78 MET A O 1
ATOM 625 N N . ILE A 1 79 ? -10.374 -0.247 3.146 1.00 89.12 79 ILE A N 1
ATOM 626 C CA . ILE A 1 79 ? -11.105 0.961 2.724 1.00 89.12 79 ILE A CA 1
ATOM 627 C C . ILE A 1 79 ? -12.590 0.874 3.093 1.00 89.12 79 ILE A C 1
ATOM 629 O O . ILE A 1 79 ? -13.190 1.875 3.485 1.00 89.12 79 ILE A O 1
ATOM 633 N N . LEU A 1 80 ? -13.198 -0.304 2.960 1.00 86.38 80 LEU A N 1
ATOM 634 C CA . LEU A 1 80 ? -14.630 -0.495 3.195 1.00 86.38 80 LEU A CA 1
ATOM 635 C C . LEU A 1 80 ? -14.971 -0.673 4.682 1.00 86.38 80 LEU A C 1
ATOM 637 O O . LEU A 1 80 ? -16.041 -0.245 5.110 1.00 86.38 80 LEU A O 1
ATOM 641 N N . ASN A 1 81 ? -14.057 -1.244 5.472 1.00 80.62 81 ASN A N 1
ATOM 642 C CA . ASN A 1 81 ? -14.279 -1.622 6.871 1.00 80.62 81 ASN A CA 1
ATOM 643 C C . ASN A 1 81 ? -13.603 -0.687 7.893 1.00 80.62 81 ASN A C 1
ATOM 645 O O . ASN A 1 81 ? -13.393 -1.072 9.044 1.00 80.62 81 ASN A O 1
ATOM 649 N N . GLN A 1 82 ? -13.324 0.570 7.520 1.00 66.19 82 GLN A N 1
ATOM 650 C CA . GLN A 1 82 ? -12.660 1.566 8.385 1.00 66.19 82 GLN A CA 1
ATOM 651 C C . GLN A 1 82 ? -13.402 1.870 9.705 1.00 66.19 82 GLN A C 1
ATOM 653 O O . GLN A 1 82 ? -12.802 2.445 10.613 1.00 66.19 82 GLN A O 1
ATOM 658 N N . GLU A 1 83 ? -14.684 1.499 9.844 1.00 56.69 83 GLU A N 1
ATOM 659 C CA . GLU A 1 83 ? -15.543 1.965 10.945 1.00 56.69 83 GLU A CA 1
ATOM 660 C C . GLU A 1 83 ? -16.024 0.896 11.946 1.00 56.69 83 GLU A C 1
ATOM 662 O O . GLU A 1 83 ? -16.732 1.244 12.885 1.00 56.69 83 GLU A O 1
ATOM 667 N N . ASN A 1 84 ? -15.640 -0.382 11.839 1.00 47.25 84 ASN A N 1
ATOM 668 C CA . ASN A 1 84 ? -16.122 -1.401 12.789 1.00 47.25 84 ASN A CA 1
ATOM 669 C C . ASN A 1 84 ? -15.056 -2.431 13.167 1.00 47.25 84 ASN A C 1
ATOM 671 O O . ASN A 1 84 ? -15.154 -3.605 12.824 1.00 47.25 84 ASN A O 1
ATOM 675 N N . ILE A 1 85 ? -14.081 -2.015 13.974 1.00 46.44 85 ILE A N 1
ATOM 676 C CA . ILE A 1 85 ? -13.435 -2.960 14.887 1.00 46.44 85 ILE A CA 1
ATOM 677 C C . ILE A 1 85 ? -14.125 -2.782 16.241 1.00 46.44 85 ILE A C 1
ATOM 679 O O . ILE A 1 85 ? -13.760 -1.866 16.984 1.00 46.44 85 ILE A O 1
ATOM 683 N N . PRO A 1 86 ? -15.151 -3.583 16.594 1.00 42.62 86 PRO A N 1
ATOM 684 C CA . PRO A 1 86 ? -15.573 -3.637 17.983 1.00 42.62 86 PRO A CA 1
ATOM 685 C C . PRO A 1 86 ? -14.346 -4.005 18.827 1.00 42.62 86 PRO A C 1
ATOM 687 O O . PRO A 1 86 ? -13.622 -4.943 18.497 1.00 42.62 86 PRO A O 1
ATOM 690 N N . GLU A 1 87 ? -14.112 -3.271 19.920 1.00 44.91 87 GLU A N 1
ATOM 691 C CA . GLU A 1 87 ? -12.993 -3.428 20.877 1.00 44.91 87 GLU A CA 1
ATOM 692 C C . GLU A 1 87 ? -12.854 -4.848 21.479 1.00 44.91 87 GLU A C 1
ATOM 694 O O . GLU A 1 87 ? -12.001 -5.104 22.329 1.00 44.91 87 GLU A O 1
ATOM 699 N N . ILE A 1 88 ? -13.699 -5.791 21.065 1.00 35.66 88 ILE A N 1
ATOM 700 C CA . ILE A 1 88 ? -13.872 -7.104 21.651 1.00 35.66 88 ILE A CA 1
ATOM 701 C C . ILE A 1 88 ? -13.959 -8.127 20.519 1.00 35.66 88 ILE A C 1
ATOM 703 O O . ILE A 1 88 ? -14.973 -8.207 19.841 1.00 35.66 88 ILE A O 1
ATOM 707 N N . GLY A 1 89 ? -12.874 -8.890 20.362 1.00 38.56 89 GLY A N 1
ATOM 708 C CA . GLY A 1 89 ? -12.837 -10.272 19.879 1.00 38.56 89 GLY A CA 1
ATOM 709 C C . GLY A 1 89 ? -13.662 -10.615 18.639 1.00 38.56 89 GLY A C 1
ATOM 710 O O . GLY A 1 89 ? -14.878 -10.718 18.691 1.00 38.56 89 GLY A O 1
ATOM 711 N N . LEU A 1 90 ? -12.957 -10.929 17.557 1.00 38.75 90 LEU A N 1
ATOM 712 C CA . LEU A 1 90 ? -13.455 -11.693 16.416 1.00 38.75 90 LEU A CA 1
ATOM 713 C C . LEU A 1 90 ? -14.415 -12.838 16.828 1.00 38.75 90 LEU A C 1
ATOM 715 O O . LEU A 1 90 ? -14.152 -13.530 17.809 1.00 38.75 90 LEU A O 1
ATOM 719 N N . PHE A 1 91 ? -15.488 -13.064 16.060 1.00 39.28 91 PHE A N 1
ATOM 720 C CA . PHE A 1 91 ? -16.370 -14.238 16.140 1.00 39.28 91 PHE A CA 1
ATOM 721 C C . PHE A 1 91 ? -16.666 -14.757 14.716 1.00 39.28 91 PHE A C 1
ATOM 723 O O . PHE A 1 91 ? -17.191 -14.005 13.906 1.00 39.28 91 PHE A O 1
ATOM 730 N N . VAL A 1 92 ? -16.393 -16.035 14.417 1.00 34.56 92 VAL A N 1
ATOM 731 C CA . VAL A 1 92 ? -16.988 -16.788 13.290 1.00 34.56 92 VAL A CA 1
ATOM 732 C C . VAL A 1 92 ? -17.974 -17.756 13.914 1.00 34.56 92 VAL A C 1
ATOM 734 O O . VAL A 1 92 ? -17.597 -18.822 14.403 1.00 34.56 92 VAL A O 1
ATOM 737 N N . SER A 1 93 ? -19.249 -17.397 13.903 1.00 34.91 93 SER A N 1
ATOM 738 C CA . SER A 1 93 ? -20.311 -18.388 14.011 1.00 34.91 93 SER A CA 1
ATOM 739 C C . SER A 1 93 ? -20.691 -18.807 12.596 1.00 34.91 93 SER A C 1
ATOM 741 O O . SER A 1 93 ? -21.263 -18.020 11.845 1.00 34.91 93 SER A O 1
ATOM 743 N N . GLN A 1 94 ? -20.382 -20.046 12.219 1.00 43.03 94 GLN A N 1
ATOM 744 C CA . GLN A 1 94 ? -20.959 -20.657 11.028 1.00 43.03 94 GLN A CA 1
ATOM 745 C C . GLN A 1 94 ? -22.471 -20.824 11.227 1.00 43.03 94 GLN A C 1
ATOM 747 O O . GLN A 1 94 ? -22.854 -21.790 11.876 1.00 43.03 94 GLN A O 1
ATOM 752 N N . GLN A 1 95 ? -23.310 -19.926 10.685 1.00 36.59 95 GLN A N 1
ATOM 753 C CA . GLN A 1 95 ? -24.639 -20.257 10.135 1.00 36.59 95 GLN A CA 1
ATOM 754 C C . GLN A 1 95 ? -25.297 -19.029 9.437 1.00 36.59 95 GLN A C 1
ATOM 756 O O . GLN A 1 95 ? -25.865 -18.201 10.138 1.00 36.59 95 GLN A O 1
ATOM 761 N N . TYR A 1 96 ? -25.315 -18.999 8.085 1.00 37.84 96 TYR A N 1
ATOM 762 C CA . TYR A 1 96 ? -26.055 -18.072 7.171 1.00 37.84 96 TYR A CA 1
ATOM 763 C C . TYR A 1 96 ? -25.632 -16.582 7.224 1.00 37.84 96 TYR A C 1
ATOM 765 O O . TYR A 1 96 ? -25.518 -16.034 8.305 1.00 37.84 96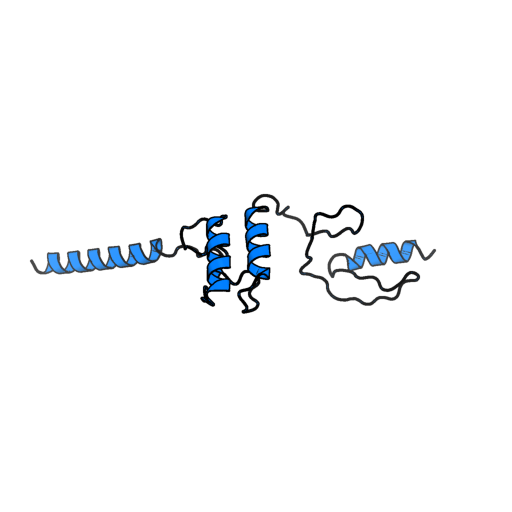 TYR A O 1
ATOM 773 N N . GLU A 1 97 ? -25.390 -15.813 6.158 1.00 33.59 97 GLU A N 1
ATOM 774 C CA . GLU A 1 97 ? -25.534 -15.890 4.694 1.00 33.59 97 GLU A CA 1
ATOM 775 C C . GLU A 1 97 ? -24.164 -15.565 4.047 1.00 33.59 97 GLU A C 1
ATOM 777 O O . GLU A 1 97 ? -23.265 -15.070 4.725 1.00 33.59 97 GLU A O 1
ATOM 782 N N . GLU A 1 98 ? -23.962 -15.905 2.768 1.00 41.25 98 GLU A N 1
ATOM 783 C CA . GLU A 1 98 ? -22.794 -15.450 1.994 1.00 41.25 98 GLU A CA 1
ATOM 784 C C . GLU A 1 98 ? -22.692 -13.925 2.123 1.00 41.25 98 GLU A C 1
ATOM 786 O O . GLU A 1 98 ? -23.616 -13.275 1.661 1.00 41.25 98 GLU A O 1
ATOM 791 N N . ASP A 1 99 ? -21.674 -13.399 2.820 1.00 41.84 99 ASP A N 1
ATOM 792 C CA . ASP A 1 99 ? -21.086 -12.055 2.618 1.00 41.84 99 ASP A CA 1
ATOM 793 C C . ASP A 1 99 ? -20.065 -11.639 3.703 1.00 41.84 99 ASP A C 1
ATOM 795 O O . ASP A 1 99 ? -19.388 -10.632 3.523 1.00 41.84 99 ASP A O 1
ATOM 799 N N . GLU A 1 100 ? -19.840 -12.403 4.782 1.00 40.31 100 GLU A N 1
ATOM 800 C CA . GLU A 1 100 ? -18.845 -12.007 5.800 1.00 40.31 100 GLU A CA 1
ATOM 801 C C . GLU A 1 100 ? -17.766 -13.077 6.051 1.00 40.31 100 GLU A C 1
ATOM 803 O O . GLU A 1 100 ? -18.015 -14.151 6.603 1.00 40.31 100 GLU A O 1
ATOM 808 N N . LEU A 1 101 ? -16.530 -12.771 5.637 1.00 41.50 101 LEU A N 1
ATOM 809 C CA . LEU A 1 101 ? -15.321 -13.523 5.980 1.00 41.50 101 LEU A CA 1
ATOM 810 C C . LEU A 1 101 ? -14.747 -12.984 7.296 1.00 41.50 101 LEU A C 1
ATOM 812 O O . LEU A 1 101 ? -14.070 -11.961 7.305 1.00 41.50 101 LEU A O 1
ATOM 816 N N . THR A 1 102 ? -14.955 -13.681 8.411 1.00 40.69 102 THR A N 1
ATOM 817 C CA . THR A 1 102 ? -14.244 -13.378 9.664 1.00 40.69 102 THR A CA 1
ATOM 818 C C . THR A 1 102 ? -12.979 -14.249 9.781 1.00 40.69 102 THR A C 1
ATOM 820 O O . THR A 1 102 ? -13.057 -15.475 9.838 1.00 40.69 102 THR A O 1
ATOM 823 N N . PHE A 1 103 ? -11.788 -13.637 9.824 1.00 43.84 103 PHE A N 1
ATOM 824 C CA . PHE A 1 103 ? -10.500 -14.339 9.985 1.00 43.84 103 PHE A CA 1
ATOM 825 C C . PHE A 1 103 ? -9.960 -14.254 11.418 1.00 43.84 103 PHE A C 1
ATOM 827 O O . PHE A 1 103 ? -9.497 -13.206 11.865 1.00 43.84 103 PHE A O 1
ATOM 834 N N . PHE A 1 104 ? -9.979 -15.371 12.150 1.00 44.38 104 PHE A N 1
ATOM 835 C CA . PHE A 1 104 ? -9.379 -15.463 13.484 1.00 44.38 104 PHE A CA 1
ATOM 836 C C . PHE A 1 104 ? -7.873 -15.715 13.426 1.00 44.38 104 PHE A C 1
ATOM 838 O O . PHE A 1 104 ? -7.438 -16.777 12.988 1.00 44.38 104 PHE A O 1
ATOM 845 N N . TYR A 1 105 ? -7.090 -14.798 13.991 1.00 41.56 105 TYR A N 1
ATOM 846 C CA . TYR A 1 105 ? -5.633 -14.923 14.128 1.00 41.56 105 TYR A CA 1
ATOM 847 C C . TYR A 1 105 ? -5.161 -15.695 15.385 1.00 41.56 105 TYR A C 1
ATOM 849 O O . TYR A 1 105 ? -3.977 -15.666 15.700 1.00 41.56 105 TYR A O 1
ATOM 857 N N . ASP A 1 106 ? -6.044 -16.400 16.109 1.00 45.53 106 ASP A N 1
ATOM 858 C CA . ASP A 1 106 ? -5.67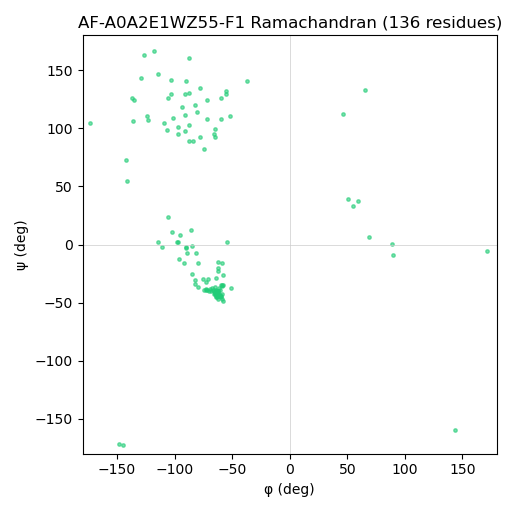9 -17.144 17.336 1.00 45.53 106 ASP A CA 1
ATOM 859 C C . ASP A 1 106 ? -6.404 -18.500 17.456 1.00 45.53 106 ASP A C 1
ATOM 861 O O . ASP A 1 106 ? -7.116 -18.788 18.424 1.00 45.53 106 ASP A O 1
ATOM 865 N N . ILE A 1 107 ? -6.272 -19.342 16.427 1.00 43.91 107 ILE A N 1
ATOM 866 C CA . ILE A 1 107 ? -6.684 -20.748 16.508 1.00 43.91 107 ILE A CA 1
ATOM 867 C C . ILE A 1 107 ? -5.475 -21.565 16.973 1.00 43.91 107 ILE A C 1
ATOM 869 O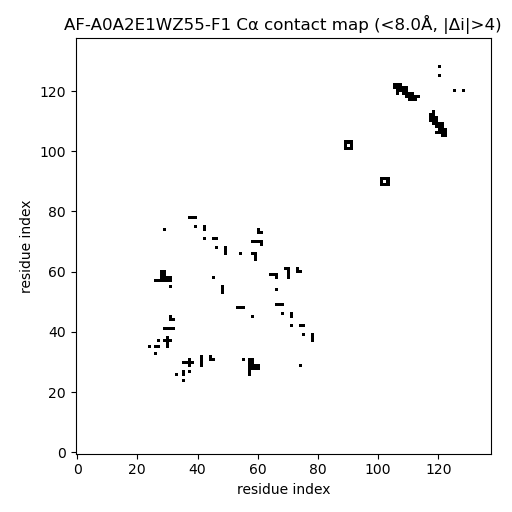 O . ILE A 1 107 ? -4.623 -21.949 16.173 1.00 43.91 107 ILE A O 1
ATOM 873 N N . GLU A 1 108 ? -5.395 -21.861 18.270 1.00 49.22 108 GLU A N 1
ATOM 874 C CA . GLU A 1 108 ? -4.479 -22.892 18.762 1.00 49.22 108 GLU A CA 1
ATOM 875 C C . GLU A 1 108 ? -5.123 -24.273 18.547 1.00 49.22 108 GLU A C 1
ATOM 877 O O . GLU A 1 10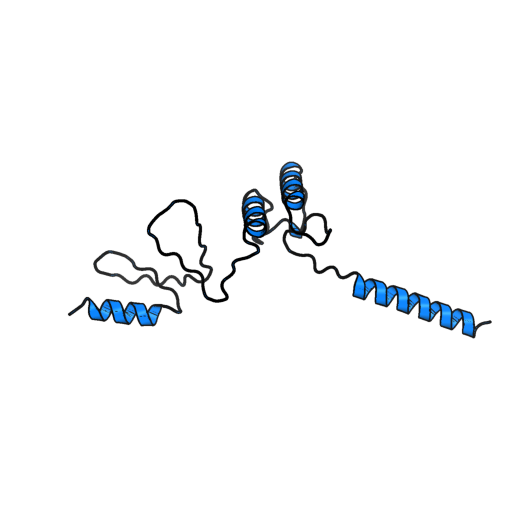8 ? -6.159 -24.605 19.122 1.00 49.22 108 GLU A O 1
ATOM 882 N N . TYR A 1 109 ? -4.529 -25.084 17.668 1.00 44.66 109 TYR A N 1
ATOM 883 C CA . TYR A 1 109 ? -5.074 -26.371 17.228 1.00 44.66 109 TYR A CA 1
ATOM 884 C C . TYR A 1 109 ? -5.157 -27.401 18.372 1.00 44.66 109 TYR A C 1
ATOM 886 O O . TYR A 1 109 ? -4.226 -28.174 18.596 1.00 44.66 109 TYR A O 1
ATOM 894 N N . SER A 1 110 ? -6.291 -27.486 19.073 1.00 46.03 110 SER A N 1
ATOM 895 C CA . SER A 1 110 ? -6.573 -28.604 19.985 1.00 46.03 110 SER A CA 1
ATOM 896 C C . SER A 1 110 ? -7.437 -29.649 19.278 1.00 46.03 110 SER A C 1
ATOM 898 O O . SER A 1 110 ? -8.639 -29.474 19.142 1.00 46.03 110 SER A O 1
ATOM 900 N N . GLN A 1 111 ? -6.840 -30.753 18.814 1.00 51.09 111 GLN A N 1
ATOM 901 C CA . GLN A 1 111 ? -7.604 -31.893 18.294 1.00 51.09 111 GLN A CA 1
ATOM 902 C C . GLN A 1 111 ? -8.167 -32.705 19.466 1.00 51.09 111 GLN A C 1
ATOM 904 O O . GLN A 1 111 ? -7.491 -33.591 19.994 1.00 51.09 111 GLN A O 1
ATOM 909 N N . ARG A 1 112 ? -9.399 -32.413 19.894 1.00 53.59 112 ARG A N 1
ATOM 910 C CA . ARG A 1 112 ? -10.117 -33.262 20.857 1.00 53.59 112 ARG A CA 1
ATOM 911 C C . ARG A 1 112 ? -11.180 -34.097 20.134 1.00 53.59 112 ARG A C 1
ATOM 913 O O . ARG A 1 112 ? -11.961 -33.534 19.367 1.00 53.59 112 ARG A O 1
ATOM 920 N N . PRO A 1 113 ? -11.224 -35.425 20.345 1.00 49.56 113 PRO A N 1
ATOM 921 C CA . PRO A 1 113 ? -12.305 -36.259 19.830 1.00 49.56 113 PRO A CA 1
ATOM 922 C C . PRO A 1 113 ? -13.601 -35.988 20.605 1.00 49.56 113 PRO A C 1
ATOM 924 O O . PRO A 1 113 ? -13.619 -36.155 21.824 1.00 49.56 113 PRO A O 1
ATOM 927 N N . ASN A 1 114 ? -14.684 -35.633 19.911 1.00 56.16 114 ASN A N 1
ATOM 928 C CA . ASN A 1 114 ? -16.040 -35.617 20.460 1.00 56.16 114 ASN A CA 1
ATOM 929 C C . ASN A 1 114 ? -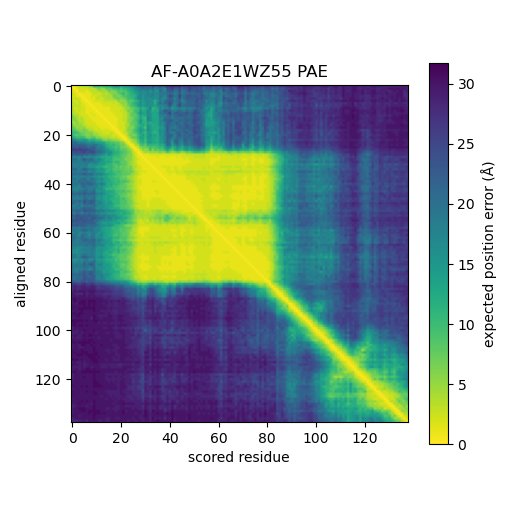16.944 -36.620 19.694 1.00 56.16 114 ASN A C 1
ATOM 931 O O . ASN A 1 114 ? -16.547 -37.131 18.641 1.00 56.16 114 ASN A O 1
ATOM 935 N N . PRO A 1 115 ? -18.149 -36.957 20.200 1.00 53.53 115 PRO A N 1
ATOM 936 C CA . PRO A 1 115 ? -19.028 -37.966 19.590 1.00 53.53 115 PRO A CA 1
ATOM 937 C C . PRO A 1 115 ? -19.521 -37.631 18.172 1.00 53.53 115 PRO A C 1
ATOM 939 O O . PRO A 1 115 ? -20.023 -38.515 17.480 1.00 53.53 115 PRO A O 1
ATOM 942 N N . TYR A 1 116 ? -19.388 -36.372 17.749 1.00 55.12 116 TYR A N 1
ATOM 943 C CA . TYR A 1 116 ? -19.838 -35.848 16.462 1.00 55.12 116 TYR A CA 1
ATOM 944 C C . TYR A 1 116 ? -18.675 -35.476 15.519 1.00 55.12 116 TYR A C 1
ATOM 946 O O . TYR A 1 116 ? -18.930 -35.095 14.378 1.00 55.12 116 TYR A O 1
ATOM 954 N N . GLY A 1 117 ? -17.410 -35.610 15.947 1.00 57.41 117 GLY A N 1
ATOM 955 C CA . GLY A 1 117 ? -16.227 -35.288 15.143 1.00 57.41 117 GLY A CA 1
ATOM 956 C C . GLY A 1 117 ? -15.066 -34.671 15.933 1.00 57.41 117 GLY A C 1
ATOM 957 O O . GLY A 1 117 ? -14.941 -34.838 17.145 1.00 57.41 117 GLY A O 1
ATOM 958 N N . VAL A 1 118 ? -14.172 -33.984 15.216 1.00 53.16 118 VAL A N 1
ATOM 959 C CA . VAL A 1 118 ? -13.105 -33.161 15.808 1.00 53.16 118 VAL A CA 1
ATOM 960 C C . VAL A 1 118 ? -13.642 -31.756 16.067 1.00 53.16 118 VAL A C 1
ATOM 962 O O . VAL A 1 118 ? -14.238 -31.154 15.178 1.00 53.16 118 VAL A O 1
ATOM 965 N N . GLN A 1 119 ? -13.443 -31.242 17.278 1.00 53.78 119 GLN A N 1
ATOM 966 C CA . GLN A 1 119 ? -13.815 -29.875 17.646 1.00 53.78 119 GLN A CA 1
ATOM 967 C C . GLN A 1 119 ? -12.577 -28.985 17.682 1.00 53.78 119 GLN A C 1
ATOM 969 O O . GLN A 1 119 ? -11.512 -29.421 18.117 1.00 53.78 119 GLN A O 1
ATOM 974 N N . TYR A 1 120 ? -12.735 -27.748 17.217 1.00 53.97 120 TYR A N 1
ATOM 975 C CA . TYR A 1 120 ? -11.699 -26.720 17.211 1.00 53.97 120 TYR A CA 1
ATOM 976 C C . TYR A 1 120 ? -12.028 -25.698 18.304 1.00 53.97 120 TYR A C 1
ATOM 978 O O . TYR A 1 120 ? -13.136 -25.173 18.310 1.00 53.97 120 TYR A O 1
ATOM 986 N N . SER A 1 121 ? -11.086 -25.424 19.211 1.00 51.41 121 SER A N 1
ATOM 987 C CA . SER A 1 121 ? -11.264 -24.495 20.342 1.00 51.41 121 SER A CA 1
ATOM 988 C C . SER A 1 121 ? -10.123 -23.482 20.387 1.00 51.41 121 SER A C 1
ATOM 990 O O . SER A 1 121 ? -8.977 -23.877 20.164 1.00 51.41 121 SER A O 1
ATOM 992 N N . SER A 1 122 ? -10.384 -22.228 20.757 1.00 54.28 122 SER A N 1
ATOM 993 C CA . SER A 1 122 ? -9.319 -21.247 21.022 1.00 54.28 122 SER A CA 1
ATOM 994 C C . SER A 1 122 ? -8.836 -21.308 22.478 1.00 54.28 122 SER A C 1
ATOM 996 O O . SER A 1 122 ? -9.535 -21.794 23.371 1.00 54.28 122 SER A O 1
ATOM 998 N N . SER A 1 123 ? -7.639 -20.778 22.747 1.00 53.44 123 SER A N 1
ATOM 999 C CA . SER A 1 123 ? -7.018 -20.753 24.085 1.00 53.44 123 SER A CA 1
ATOM 1000 C C . SER A 1 123 ? -7.870 -20.028 25.145 1.00 53.44 123 SER A C 1
ATOM 1002 O O . SER A 1 123 ? -7.805 -20.355 26.331 1.00 53.44 123 SER A O 1
ATOM 1004 N N . ARG A 1 124 ? -8.724 -19.081 24.728 1.00 52.84 124 ARG A N 1
ATOM 1005 C CA . ARG A 1 124 ? -9.643 -18.331 25.604 1.00 52.84 124 ARG A CA 1
ATOM 1006 C C . ARG A 1 124 ? -10.949 -19.060 25.925 1.00 52.84 124 ARG A C 1
ATOM 1008 O O . ARG A 1 124 ? -11.474 -18.887 27.019 1.00 52.84 124 ARG A O 1
ATOM 1015 N N . THR A 1 125 ? -11.478 -19.843 24.991 1.00 54.97 125 THR A N 1
ATOM 1016 C CA . THR A 1 125 ? -12.805 -20.488 25.098 1.00 54.97 125 THR A CA 1
ATOM 1017 C C . THR A 1 125 ? -12.724 -21.922 25.611 1.00 54.97 125 THR A C 1
ATOM 1019 O O . THR A 1 125 ? -13.724 -22.482 26.058 1.00 54.97 125 THR A O 1
ATOM 1022 N N . GLN A 1 126 ? -11.514 -22.492 25.654 1.00 60.78 126 GLN A N 1
ATOM 1023 C CA . GLN A 1 126 ? -11.262 -23.869 26.070 1.00 60.78 126 GLN A CA 1
ATOM 1024 C C . GLN A 1 126 ? -11.908 -24.240 27.418 1.00 60.78 126 GLN A C 1
ATOM 1026 O O . GLN A 1 126 ? -12.388 -25.359 27.573 1.00 60.78 126 GLN A O 1
ATOM 1031 N N . GLN A 1 127 ? -11.949 -23.330 28.398 1.00 58.53 127 GLN A N 1
ATOM 1032 C CA . GLN A 1 127 ? -12.572 -23.605 29.700 1.00 58.53 127 GLN A CA 1
ATOM 1033 C C . GLN A 1 127 ? -14.104 -23.658 29.646 1.00 58.53 127 GLN A C 1
ATOM 1035 O O . GLN A 1 127 ? -14.699 -24.512 30.301 1.00 58.53 127 GLN A O 1
ATOM 1040 N N . GLU A 1 128 ? -14.743 -22.779 28.877 1.00 59.84 128 GLU A N 1
ATOM 1041 C CA . GLU A 1 128 ? -16.204 -22.744 28.741 1.00 59.84 128 GLU A CA 1
ATOM 1042 C C . GLU A 1 128 ? -16.712 -23.918 27.898 1.00 59.84 128 GLU A C 1
ATOM 1044 O O . GLU A 1 128 ? -17.709 -24.549 28.252 1.00 59.84 128 GLU A O 1
ATOM 1049 N N . GLU A 1 129 ? -15.983 -24.281 26.842 1.00 58.72 129 GLU A N 1
ATOM 1050 C CA . GLU A 1 129 ? -16.301 -25.443 26.007 1.00 58.72 129 GLU A CA 1
ATOM 1051 C C . GLU A 1 129 ? -16.136 -26.763 26.779 1.00 58.72 129 GLU A C 1
ATOM 1053 O O . GLU A 1 129 ? -17.010 -27.626 26.715 1.00 58.72 129 GLU A O 1
ATOM 1058 N N . MET A 1 130 ? -15.102 -26.887 27.627 1.00 55.38 130 MET A N 1
ATOM 1059 C CA . MET A 1 130 ? -14.940 -28.044 28.525 1.00 55.38 130 MET A CA 1
ATOM 1060 C C . MET A 1 130 ? -16.112 -28.217 29.504 1.00 55.38 130 MET A C 1
ATOM 1062 O O . MET A 1 130 ? -16.469 -29.345 29.862 1.00 55.38 130 MET A O 1
ATOM 1066 N N . LEU A 1 131 ? -16.707 -27.114 29.965 1.00 54.44 131 LEU A N 1
ATOM 1067 C CA . LEU A 1 131 ? -17.874 -27.159 30.845 1.00 54.44 131 LEU A CA 1
ATOM 1068 C C . LEU A 1 131 ? -19.122 -27.612 30.084 1.00 54.44 131 LEU A C 1
ATOM 1070 O O . LEU A 1 131 ? -19.884 -28.415 30.620 1.00 54.44 131 LEU A O 1
ATOM 1074 N N . GLN A 1 132 ? -19.308 -27.166 28.840 1.00 52.72 132 GLN A N 1
ATOM 1075 C CA . GLN A 1 132 ? -20.429 -27.609 28.008 1.00 52.72 132 GLN A CA 1
ATOM 1076 C C . GLN A 1 132 ? -20.337 -29.097 27.657 1.00 52.72 132 GLN A C 1
ATOM 1078 O O . GLN A 1 132 ? -21.324 -29.811 27.828 1.00 52.72 132 GLN A O 1
ATOM 1083 N N . ASP A 1 133 ? -19.153 -29.602 27.305 1.00 53.44 133 ASP A N 1
ATOM 1084 C CA . ASP A 1 133 ? -18.940 -31.035 27.044 1.00 53.44 133 ASP A CA 1
ATOM 1085 C C . ASP A 1 133 ? -19.302 -31.912 28.251 1.00 53.44 133 ASP A C 1
ATOM 1087 O O . ASP A 1 133 ? -19.847 -33.007 28.111 1.00 53.44 133 ASP A O 1
ATOM 1091 N N . THR A 1 134 ? -19.049 -31.412 29.462 1.00 49.81 134 THR A N 1
ATOM 1092 C CA . THR A 1 134 ? -19.373 -32.123 30.706 1.00 49.81 134 THR A CA 1
ATOM 1093 C C . THR A 1 134 ? -20.886 -32.172 30.965 1.00 49.81 134 THR A C 1
ATOM 1095 O O . THR A 1 134 ? -21.375 -33.135 31.557 1.00 49.81 134 THR A O 1
ATOM 1098 N N . ILE A 1 135 ? -21.643 -31.170 30.502 1.00 50.03 135 ILE A N 1
ATOM 1099 C CA . ILE A 1 135 ? -23.103 -31.083 30.675 1.00 50.03 135 ILE A CA 1
ATOM 1100 C C . ILE A 1 135 ? -23.839 -32.044 29.727 1.00 50.03 135 ILE A C 1
ATOM 1102 O O . ILE A 1 135 ? -24.886 -32.566 30.095 1.00 50.03 135 ILE A O 1
ATOM 1106 N N . PHE A 1 136 ? -23.283 -32.343 28.549 1.00 45.88 136 PHE A N 1
ATOM 1107 C CA . PHE A 1 136 ? -23.872 -33.290 27.588 1.00 45.88 136 PHE A CA 1
ATOM 1108 C C . PHE A 1 136 ? -23.525 -34.770 27.853 1.00 45.88 136 PHE A C 1
ATOM 1110 O O . PHE A 1 136 ? -23.992 -35.647 27.125 1.00 45.88 136 PHE A O 1
ATOM 1117 N N . LEU A 1 137 ? -22.719 -35.062 28.881 1.00 46.88 137 LEU A N 1
ATOM 1118 C CA . LEU A 1 137 ? -22.28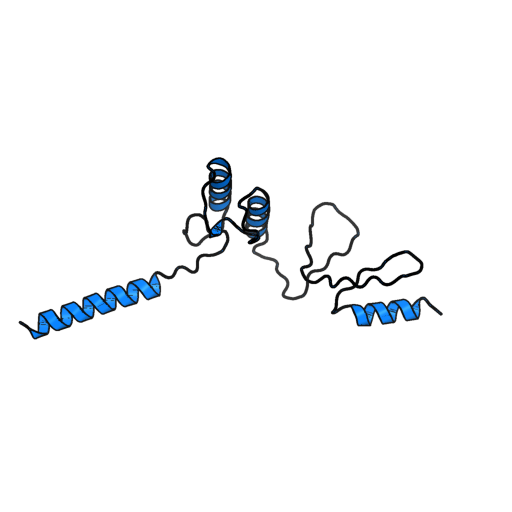1 -36.416 29.255 1.00 46.88 137 LEU A CA 1
ATOM 1119 C C . LEU A 1 137 ? -23.024 -37.015 30.473 1.00 46.88 137 LEU A C 1
ATOM 1121 O O . LEU A 1 137 ? -22.598 -38.059 30.971 1.00 46.88 137 LEU A O 1
ATOM 1125 N N . HIS A 1 138 ? -24.114 -36.398 30.952 1.00 45.03 138 HIS A N 1
ATOM 1126 C CA . HIS A 1 138 ? -25.026 -36.966 31.965 1.00 45.03 138 HIS A CA 1
ATOM 1127 C C . HIS A 1 138 ? -26.466 -37.067 31.457 1.00 45.03 138 HIS A C 1
ATOM 1129 O O . HIS A 1 138 ? -26.958 -36.081 30.869 1.00 45.03 138 HIS A O 1
#